Protein AF-A0A1Z4QY96-F1 (afdb_monomer)

Mean predicted aligned error: 14.78 Å

Sequence (71 aa):
MNLNKQANHAPPIAPLKERDWKELLSLFDRQDSDAIEADVVNKLNMLYPEPSWDEELSFEQEIYDFLEEYL

Secondary structure (DSSP, 8-state):
--------PPPPSSPPPHHHHHHHHHHH--TTHHHHHHHHHHHHHTSSSPP-TT-TTHHHHHHHHHHHHH-

pLDDT: mean 74.89, std 14.18, range [36.81, 94.25]

Radius of gyration: 19.14 Å; Cα contacts (8 Å, |Δi|>4): 4; chains: 1; bounding box: 45×37×41 Å

Structure (mmCIF, N/CA/C/O backbone):
data_AF-A0A1Z4QY96-F1
#
_entry.id   AF-A0A1Z4QY96-F1
#
loop_
_atom_site.group_PDB
_atom_site.id
_atom_site.type_symbol
_atom_site.label_atom_id
_atom_site.label_alt_id
_atom_site.label_comp_id
_atom_site.label_asym_id
_atom_site.label_entity_id
_atom_site.label_seq_id
_atom_site.pdbx_PDB_ins_code
_atom_site.Cartn_x
_atom_site.Cartn_y
_atom_site.Cartn_z
_atom_site.occupancy
_atom_site.B_iso_or_equiv
_atom_site.auth_seq_id
_atom_site.auth_comp_id
_atom_site.auth_asym_id
_atom_site.auth_atom_id
_atom_site.pdbx_PDB_model_num
ATOM 1 N N . MET A 1 1 ? 24.469 -20.742 13.685 1.00 37.50 1 MET A N 1
ATOM 2 C CA . MET A 1 1 ? 23.935 -19.687 12.800 1.00 37.50 1 MET A CA 1
ATOM 3 C C . MET A 1 1 ? 22.620 -19.223 13.397 1.00 37.50 1 MET A C 1
ATOM 5 O O . MET A 1 1 ? 21.714 -20.035 13.471 1.00 37.50 1 MET A O 1
ATOM 9 N N . ASN A 1 2 ? 22.543 -17.988 13.893 1.00 36.81 2 ASN A N 1
ATOM 10 C CA . ASN A 1 2 ? 21.292 -17.378 14.349 1.00 36.81 2 ASN A CA 1
ATOM 11 C C . ASN A 1 2 ? 21.053 -16.126 13.503 1.00 36.81 2 ASN A C 1
ATOM 13 O O . ASN A 1 2 ? 21.843 -15.186 13.558 1.00 36.81 2 ASN A O 1
ATOM 17 N N . LEU A 1 3 ? 19.992 -16.160 12.699 1.00 51.75 3 LEU A N 1
ATOM 18 C CA . LEU A 1 3 ? 19.471 -15.037 11.927 1.00 51.75 3 LEU A CA 1
ATOM 19 C C . LEU A 1 3 ? 18.568 -14.209 12.846 1.00 51.75 3 LEU A C 1
ATOM 21 O O . LEU A 1 3 ? 17.378 -14.473 12.935 1.00 51.75 3 LEU A O 1
ATOM 25 N N . ASN A 1 4 ? 19.130 -13.222 13.537 1.00 51.16 4 ASN A N 1
ATOM 26 C CA . ASN A 1 4 ? 18.342 -12.169 14.177 1.00 51.16 4 ASN A CA 1
ATOM 27 C C . ASN A 1 4 ? 18.705 -10.840 13.515 1.00 51.16 4 ASN A C 1
ATOM 29 O O . ASN A 1 4 ? 19.464 -10.044 14.062 1.00 51.16 4 ASN A O 1
ATOM 33 N N . LYS A 1 5 ? 18.182 -10.617 12.304 1.00 52.97 5 LYS A N 1
ATOM 34 C CA . LYS A 1 5 ? 18.140 -9.284 11.691 1.00 52.97 5 LYS A CA 1
ATOM 35 C C . LYS A 1 5 ? 17.0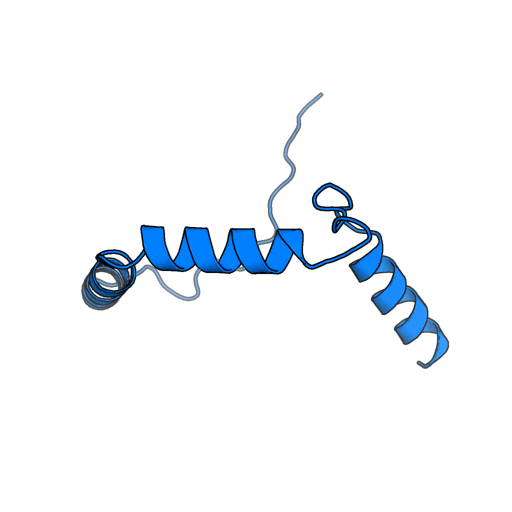26 -8.532 12.436 1.00 52.97 5 LYS A C 1
ATOM 37 O O . LYS A 1 5 ? 15.859 -8.623 12.074 1.00 52.97 5 LYS A O 1
ATOM 42 N N . GLN A 1 6 ? 17.361 -7.922 13.575 1.00 59.78 6 GLN A N 1
ATOM 43 C CA . GLN A 1 6 ? 16.448 -7.028 14.287 1.00 59.78 6 GLN A CA 1
ATOM 44 C C . GLN A 1 6 ? 16.160 -5.851 13.358 1.0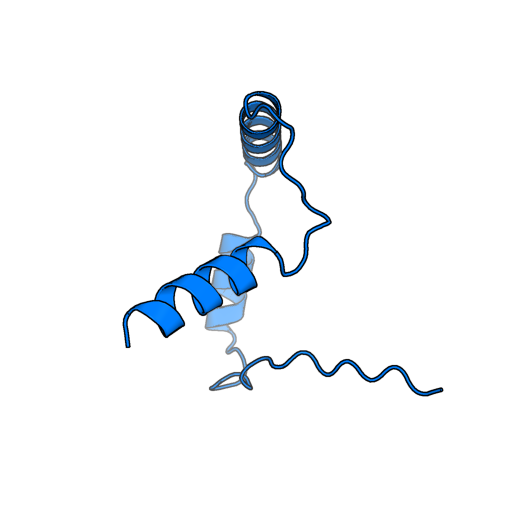0 59.78 6 GLN A C 1
ATOM 46 O O . GLN A 1 6 ? 17.057 -5.072 13.050 1.00 59.78 6 GLN A O 1
ATOM 51 N N . ALA A 1 7 ? 14.926 -5.749 12.876 1.00 57.38 7 ALA A N 1
ATOM 52 C CA . ALA A 1 7 ? 14.492 -4.556 12.178 1.00 57.38 7 ALA A CA 1
ATOM 53 C C . ALA A 1 7 ? 14.553 -3.384 13.172 1.00 57.38 7 ALA A C 1
ATOM 55 O O . ALA A 1 7 ? 13.893 -3.416 14.214 1.00 57.38 7 ALA A O 1
ATOM 56 N N . ASN A 1 8 ? 15.390 -2.385 12.878 1.00 56.12 8 ASN A N 1
ATOM 57 C CA . ASN A 1 8 ? 15.538 -1.153 13.656 1.00 56.12 8 ASN A CA 1
ATOM 58 C C . ASN A 1 8 ? 14.289 -0.276 13.482 1.00 56.12 8 ASN A C 1
ATOM 60 O O . ASN A 1 8 ? 14.335 0.792 12.877 1.00 56.12 8 ASN A O 1
ATOM 64 N N . HIS A 1 9 ? 13.144 -0.730 13.978 1.00 61.56 9 HIS A N 1
ATOM 65 C CA . HIS A 1 9 ? 11.963 0.113 14.073 1.00 61.56 9 HIS A CA 1
ATOM 66 C C . HIS A 1 9 ? 12.009 0.875 15.392 1.00 61.56 9 HIS A C 1
ATOM 68 O O . HIS A 1 9 ? 12.301 0.305 16.447 1.00 61.56 9 HIS A O 1
ATOM 74 N N . ALA A 1 10 ? 11.711 2.172 15.339 1.00 69.12 10 ALA A N 1
ATOM 75 C CA . ALA A 1 10 ? 11.487 2.936 16.553 1.00 69.12 10 ALA A CA 1
ATOM 76 C C . ALA A 1 10 ? 10.347 2.270 17.347 1.00 69.12 10 ALA A C 1
ATOM 78 O O . ALA A 1 10 ? 9.322 1.917 16.750 1.00 69.12 10 ALA A O 1
ATOM 79 N N . PRO A 1 11 ? 10.497 2.072 18.671 1.00 63.06 11 PRO A N 1
ATOM 80 C CA . PRO A 1 11 ? 9.403 1.561 19.477 1.00 63.06 11 PRO A CA 1
ATOM 81 C C . PRO A 1 11 ? 8.206 2.511 19.329 1.00 63.06 11 PRO A C 1
ATOM 83 O O . PRO A 1 11 ? 8.408 3.731 19.311 1.00 63.06 11 PRO A O 1
ATOM 86 N N . PRO A 1 12 ? 6.969 1.992 19.217 1.00 67.06 12 PRO A N 1
ATOM 87 C CA . PRO A 1 12 ? 5.791 2.842 19.177 1.00 67.06 12 PRO A CA 1
ATOM 88 C C . PRO A 1 12 ? 5.830 3.807 20.362 1.00 67.06 12 PRO A C 1
ATOM 90 O O . PRO A 1 12 ? 5.946 3.376 21.509 1.00 67.06 12 PRO A O 1
ATOM 93 N N . ILE A 1 13 ? 5.740 5.111 20.086 1.00 72.94 13 ILE A N 1
ATOM 94 C CA . ILE A 1 13 ? 5.801 6.164 21.115 1.00 72.94 13 ILE A CA 1
ATOM 95 C C . ILE A 1 13 ? 4.701 5.944 22.177 1.00 72.94 13 ILE A C 1
ATOM 97 O O . ILE A 1 13 ? 4.864 6.314 23.338 1.00 72.94 13 ILE A O 1
ATOM 101 N N . ALA A 1 14 ? 3.600 5.287 21.790 1.00 77.75 14 ALA A N 1
ATOM 102 C CA . ALA A 1 14 ? 2.560 4.757 22.664 1.00 77.75 14 ALA A CA 1
ATOM 103 C C . ALA A 1 14 ? 1.848 3.561 21.992 1.00 77.75 14 ALA A C 1
ATOM 105 O O . ALA A 1 14 ? 1.836 3.483 20.759 1.00 77.75 14 ALA A O 1
ATOM 106 N N . PRO A 1 15 ? 1.223 2.645 22.761 1.00 82.06 15 PRO A N 1
ATOM 107 C CA . PRO A 1 15 ? 0.334 1.637 22.190 1.00 82.06 15 PRO A CA 1
ATOM 108 C C . PRO A 1 15 ? -0.852 2.304 21.483 1.00 82.06 15 PRO A C 1
ATOM 110 O O . PRO A 1 15 ? -1.366 3.326 21.947 1.00 82.06 15 PRO A O 1
ATOM 113 N N . LEU A 1 16 ? -1.295 1.697 20.380 1.00 84.00 16 LEU A N 1
ATOM 114 C CA . LEU A 1 16 ? -2.463 2.156 19.631 1.00 84.00 16 LEU A CA 1
ATOM 115 C C . LEU A 1 16 ? -3.702 2.146 20.528 1.00 84.00 16 LEU A C 1
ATOM 117 O O . LEU A 1 16 ? -4.004 1.153 21.19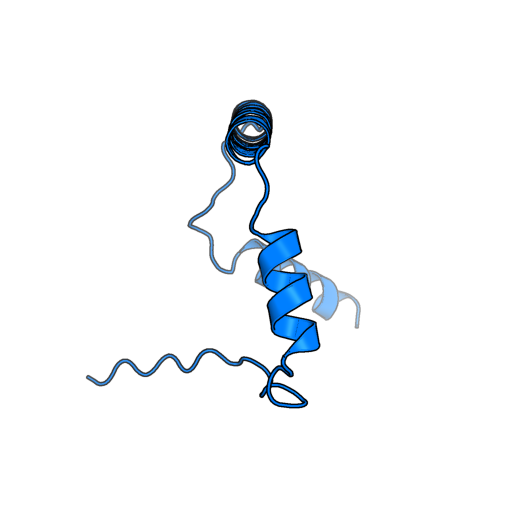7 1.00 84.00 16 LEU A O 1
ATOM 121 N N . LYS A 1 17 ? -4.426 3.261 20.530 1.00 90.50 17 LYS A N 1
ATOM 122 C CA . LYS A 1 17 ? -5.701 3.406 21.231 1.00 90.50 17 LYS A CA 1
ATOM 123 C C . LYS A 1 17 ? -6.839 2.968 20.317 1.00 90.50 17 LYS A C 1
ATOM 125 O O . LYS A 1 17 ? -6.690 2.900 19.102 1.00 90.50 17 LYS A O 1
ATOM 130 N N . GLU A 1 18 ? -8.012 2.732 20.893 1.00 91.50 18 GLU A N 1
ATOM 131 C CA . GLU A 1 18 ? -9.219 2.338 20.148 1.00 91.50 18 GLU A CA 1
ATOM 132 C C . GLU A 1 18 ? -9.553 3.299 18.992 1.00 91.50 18 GLU A C 1
ATOM 134 O O . GLU A 1 18 ? -9.909 2.864 17.899 1.00 91.50 18 GLU A O 1
ATOM 139 N N . ARG A 1 19 ? -9.343 4.607 19.196 1.00 90.38 19 ARG A N 1
ATOM 140 C CA . ARG A 1 19 ? -9.446 5.617 18.133 1.00 90.38 19 ARG A CA 1
ATOM 141 C C . ARG A 1 19 ? -8.516 5.303 16.960 1.00 90.38 19 ARG A C 1
ATOM 143 O O . ARG A 1 19 ? -8.952 5.361 15.821 1.00 90.38 19 ARG A O 1
ATOM 150 N N . ASP A 1 20 ? -7.256 4.984 17.239 1.00 90.44 20 ASP A N 1
ATOM 151 C CA . ASP A 1 20 ? -6.253 4.754 16.199 1.00 90.44 20 ASP A CA 1
ATOM 152 C C . ASP A 1 20 ? -6.609 3.500 15.390 1.00 90.44 20 ASP A C 1
ATOM 154 O O . ASP A 1 20 ? -6.523 3.513 14.169 1.00 90.44 20 ASP A O 1
ATOM 158 N N . TRP A 1 21 ? -7.127 2.456 16.045 1.00 90.00 21 TRP A N 1
ATOM 159 C CA . TRP A 1 21 ? -7.659 1.276 15.359 1.00 90.00 21 TRP A CA 1
ATOM 160 C C . TRP A 1 21 ? -8.841 1.592 14.449 1.00 90.00 21 TRP A C 1
ATOM 162 O O . TRP A 1 21 ? -8.903 1.078 13.337 1.00 90.00 21 TRP A O 1
ATOM 172 N N . LYS A 1 22 ? -9.766 2.449 14.890 1.00 90.31 22 LYS A N 1
ATOM 173 C CA . LYS A 1 22 ? -10.908 2.869 14.072 1.00 90.31 22 LYS A CA 1
ATOM 174 C C . LYS A 1 22 ? -10.465 3.632 12.820 1.00 90.31 22 LYS A C 1
ATOM 176 O O . LYS A 1 22 ? -10.986 3.371 11.740 1.00 90.31 22 LYS A O 1
ATOM 181 N N . GLU A 1 23 ? -9.505 4.540 12.964 1.00 88.81 23 GLU A N 1
ATOM 182 C CA . GLU A 1 23 ? -8.934 5.279 11.832 1.00 88.81 23 GLU A CA 1
ATOM 183 C C . GLU A 1 23 ? -8.174 4.344 10.882 1.00 88.81 23 GLU A C 1
ATOM 185 O O . GLU A 1 23 ? -8.361 4.420 9.673 1.00 88.81 23 GLU A O 1
ATOM 190 N N . LEU A 1 24 ? -7.375 3.409 11.412 1.00 87.31 24 LEU A N 1
ATOM 191 C CA . LEU A 1 24 ? -6.672 2.410 10.600 1.00 87.31 24 LEU A CA 1
ATOM 192 C C . LEU A 1 24 ? -7.660 1.532 9.829 1.00 87.31 24 LEU A C 1
ATOM 194 O O . LEU A 1 24 ? -7.495 1.340 8.631 1.00 87.31 24 LEU A O 1
ATOM 198 N N . LEU A 1 25 ? -8.719 1.050 10.480 1.00 87.12 25 LEU A N 1
ATOM 199 C CA . LEU A 1 25 ? -9.774 0.296 9.806 1.00 87.12 25 LEU A CA 1
ATOM 200 C C . LEU A 1 25 ? -10.423 1.121 8.697 1.00 87.12 25 LEU A C 1
ATOM 202 O O . LEU A 1 25 ? -10.580 0.612 7.599 1.00 87.12 25 LEU A O 1
ATOM 206 N N . SER A 1 26 ? -10.726 2.397 8.938 1.00 85.06 26 SER A N 1
ATOM 207 C CA . SER A 1 26 ? -11.259 3.279 7.894 1.00 85.06 26 SER A CA 1
ATOM 208 C C . SER A 1 26 ? -10.274 3.511 6.744 1.00 85.06 26 SER A C 1
ATOM 210 O O . SER A 1 26 ? -10.703 3.713 5.612 1.00 85.06 26 SER A O 1
ATOM 212 N N . LEU A 1 27 ? -8.970 3.525 7.024 1.00 82.19 27 LEU A N 1
ATOM 213 C CA . LEU A 1 27 ? -7.923 3.710 6.022 1.00 82.19 27 LEU A CA 1
ATOM 214 C C . LEU A 1 27 ? -7.731 2.459 5.155 1.00 82.19 27 LEU A C 1
ATOM 216 O O . LEU A 1 27 ? -7.410 2.583 3.974 1.00 82.19 27 LEU A O 1
ATOM 220 N N . PHE A 1 28 ? -7.915 1.273 5.740 1.00 79.88 28 PHE A N 1
ATOM 221 C CA . PHE A 1 28 ? -7.738 -0.018 5.072 1.00 79.88 28 PHE A CA 1
ATOM 222 C C . PHE A 1 28 ? -9.046 -0.638 4.550 1.00 79.88 28 PHE A C 1
ATOM 224 O O . PHE A 1 28 ? -8.979 -1.546 3.728 1.00 79.88 28 PHE A O 1
ATOM 231 N N . ASP A 1 29 ? -10.222 -0.128 4.928 1.00 83.38 29 ASP A N 1
ATOM 232 C CA . ASP A 1 29 ? -11.535 -0.465 4.341 1.00 83.38 29 ASP A CA 1
ATOM 233 C C . AS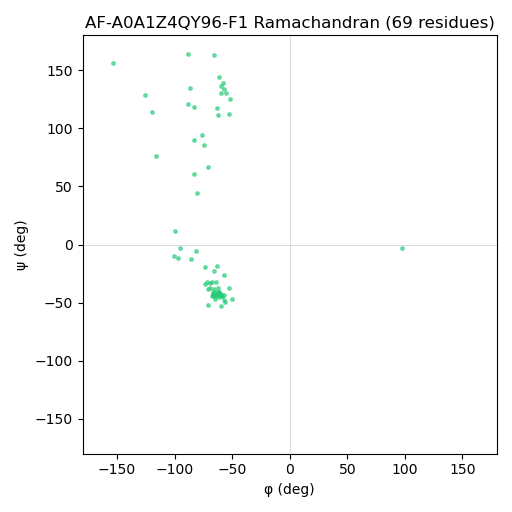P A 1 29 ? -11.778 0.298 3.025 1.00 83.38 29 ASP A C 1
ATOM 235 O O . ASP A 1 29 ? -12.819 0.911 2.773 1.00 83.38 29 ASP A O 1
ATOM 239 N N . ARG A 1 30 ? -10.749 0.326 2.180 1.00 80.19 30 ARG A N 1
ATOM 240 C CA . ARG A 1 30 ? -10.779 0.997 0.886 1.00 80.19 30 ARG A CA 1
ATOM 241 C C . AR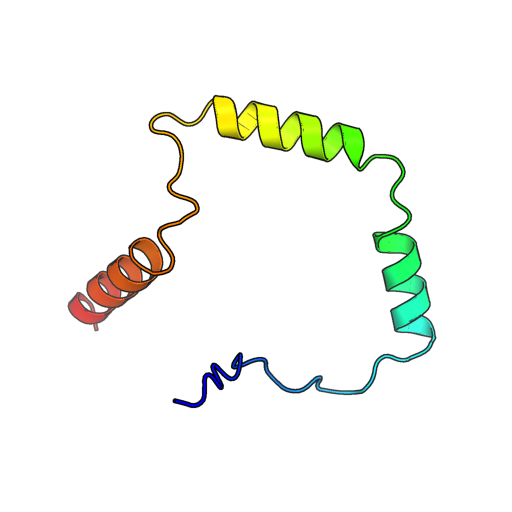G A 1 30 ? -11.289 0.040 -0.176 1.00 80.19 30 ARG A C 1
ATOM 243 O O . ARG A 1 30 ? -10.684 -0.991 -0.436 1.00 80.19 30 ARG A O 1
ATOM 250 N N . GLN A 1 31 ? -12.385 0.423 -0.823 1.00 87.06 31 GLN A N 1
ATOM 251 C CA . GLN A 1 31 ? -12.995 -0.342 -1.918 1.00 87.06 31 GLN A CA 1
ATOM 252 C C . GLN A 1 31 ? -12.306 -0.095 -3.273 1.00 87.06 31 GLN A C 1
ATOM 254 O O . GLN A 1 31 ? -12.660 -0.712 -4.271 1.00 87.06 31 GLN A O 1
ATOM 259 N N . ASP A 1 32 ? -11.350 0.837 -3.331 1.00 88.19 32 ASP A N 1
ATOM 260 C CA . ASP A 1 32 ? -10.618 1.224 -4.538 1.00 88.19 32 ASP A CA 1
ATOM 261 C C . ASP A 1 32 ? -9.227 0.574 -4.643 1.00 88.19 32 ASP A C 1
ATOM 263 O O . ASP A 1 32 ? -8.444 0.966 -5.508 1.00 88.19 32 ASP A O 1
ATOM 267 N N . SER A 1 33 ? -8.920 -0.426 -3.806 1.00 85.94 33 SER A N 1
ATOM 268 C CA . SER A 1 33 ? -7.631 -1.140 -3.797 1.00 85.94 33 SER A CA 1
ATOM 269 C C . SER A 1 33 ? -7.221 -1.631 -5.182 1.00 85.94 33 SER A C 1
ATOM 271 O O . SER A 1 33 ? -6.105 -1.370 -5.623 1.00 85.94 33 SER A O 1
ATOM 273 N N . ASP A 1 34 ? -8.150 -2.259 -5.897 1.00 89.75 34 ASP A N 1
ATOM 274 C CA . ASP A 1 34 ? -7.882 -2.902 -7.184 1.00 89.75 34 ASP A CA 1
ATOM 275 C C . ASP A 1 34 ? -7.587 -1.860 -8.275 1.00 89.75 34 ASP A C 1
ATOM 277 O O . ASP A 1 34 ? -6.770 -2.072 -9.170 1.00 89.75 34 ASP A O 1
ATOM 281 N N . ALA A 1 35 ? -8.230 -0.690 -8.186 1.00 93.50 35 ALA A N 1
ATOM 282 C CA . ALA A 1 35 ? -7.989 0.420 -9.103 1.00 93.50 35 ALA A CA 1
ATOM 283 C C . ALA A 1 35 ? -6.618 1.067 -8.857 1.00 93.50 35 ALA A C 1
ATOM 285 O O . ALA A 1 35 ? -5.929 1.429 -9.812 1.00 93.50 35 ALA A O 1
ATOM 286 N N . ILE A 1 36 ? -6.214 1.191 -7.588 1.00 89.44 36 ILE A N 1
ATOM 287 C CA . ILE A 1 36 ? -4.882 1.677 -7.209 1.00 89.44 36 ILE A CA 1
ATOM 288 C C . ILE A 1 36 ? -3.816 0.698 -7.691 1.00 89.44 36 ILE A C 1
ATOM 290 O O . ILE A 1 36 ? -2.836 1.132 -8.288 1.00 89.44 36 ILE A O 1
ATOM 294 N N . GLU A 1 37 ? -4.010 -0.604 -7.465 1.00 91.25 37 GLU A N 1
ATOM 295 C CA . GLU A 1 37 ? -3.092 -1.646 -7.929 1.00 91.25 37 GLU A CA 1
ATOM 296 C C . GLU A 1 37 ? -2.908 -1.565 -9.447 1.00 91.25 37 GLU A C 1
ATOM 298 O O . GLU A 1 37 ? -1.778 -1.485 -9.929 1.00 91.25 37 GLU A O 1
ATOM 303 N N . ALA A 1 38 ? -4.008 -1.485 -10.200 1.00 94.25 38 ALA A N 1
ATOM 304 C CA . ALA A 1 38 ? -3.956 -1.356 -11.651 1.00 94.25 38 ALA A CA 1
ATOM 305 C C . ALA A 1 38 ? -3.210 -0.088 -12.105 1.00 94.25 38 ALA A C 1
ATOM 307 O O . ALA A 1 38 ? -2.413 -0.148 -13.043 1.00 94.25 38 ALA A O 1
ATOM 308 N N . ASP A 1 39 ? -3.435 1.060 -11.456 1.00 94.06 39 ASP A N 1
ATOM 309 C CA . ASP A 1 39 ? -2.723 2.303 -11.779 1.00 94.06 39 ASP A CA 1
ATOM 310 C C . ASP A 1 39 ? -1.226 2.212 -11.451 1.00 94.06 39 ASP A C 1
ATOM 312 O O . ASP A 1 39 ? -0.394 2.619 -12.263 1.00 94.06 39 ASP A O 1
ATOM 316 N N . VAL A 1 40 ? -0.865 1.629 -10.304 1.00 89.81 40 VAL A N 1
ATOM 317 C CA . VAL A 1 40 ? 0.533 1.396 -9.920 1.00 89.81 40 VAL A CA 1
ATOM 318 C C . VAL A 1 40 ? 1.219 0.506 -10.949 1.00 89.81 40 VAL A C 1
ATOM 320 O O . VAL A 1 40 ? 2.230 0.916 -11.516 1.00 89.81 40 VAL A O 1
ATOM 323 N N . VAL A 1 41 ? 0.647 -0.658 -11.265 1.00 89.94 41 VAL A N 1
ATOM 324 C CA . VAL A 1 41 ? 1.199 -1.589 -12.263 1.00 89.94 41 VAL A CA 1
ATOM 325 C C . VAL A 1 41 ? 1.365 -0.905 -13.620 1.00 89.94 41 VAL A C 1
ATOM 327 O O . VAL A 1 41 ? 2.416 -1.025 -14.248 1.00 89.94 41 VAL A O 1
ATOM 330 N N . ASN A 1 42 ? 0.371 -0.127 -14.058 1.00 91.31 42 ASN A N 1
ATOM 331 C CA . ASN A 1 42 ? 0.462 0.624 -15.308 1.00 91.31 42 ASN A CA 1
ATOM 332 C C . ASN A 1 42 ? 1.637 1.606 -15.310 1.00 91.31 42 ASN A C 1
ATOM 334 O O . ASN A 1 42 ? 2.369 1.662 -16.295 1.00 91.31 42 ASN A O 1
ATOM 338 N N . LYS A 1 43 ? 1.848 2.359 -14.224 1.00 88.81 43 LYS A N 1
ATOM 339 C CA . LYS A 1 43 ? 2.982 3.291 -14.127 1.00 88.81 43 LYS A CA 1
ATOM 340 C C . LYS A 1 43 ? 4.319 2.567 -14.094 1.00 88.81 43 LYS A C 1
ATOM 342 O O . LYS A 1 43 ? 5.249 3.015 -14.755 1.00 88.81 43 LYS A O 1
ATOM 347 N N . LEU A 1 44 ? 4.419 1.458 -13.365 1.00 84.56 44 LEU A N 1
ATOM 348 C CA . LEU A 1 44 ? 5.653 0.677 -13.297 1.00 84.56 44 LEU A CA 1
ATOM 349 C C . LEU A 1 44 ? 6.041 0.114 -14.663 1.00 84.56 44 LEU A C 1
ATOM 351 O O . LEU A 1 44 ? 7.196 0.229 -15.057 1.00 84.56 44 LEU A O 1
ATOM 355 N N . ASN A 1 45 ? 5.067 -0.365 -15.438 1.00 85.44 45 ASN A N 1
ATOM 356 C CA . ASN A 1 45 ? 5.289 -0.822 -16.811 1.00 85.44 45 ASN A CA 1
ATOM 357 C C . ASN A 1 45 ? 5.758 0.291 -17.767 1.00 85.44 45 ASN A C 1
ATOM 359 O O . ASN A 1 45 ? 6.266 -0.003 -18.848 1.00 85.44 45 ASN A O 1
ATOM 363 N N . MET A 1 46 ? 5.567 1.566 -17.411 1.00 86.50 46 MET A N 1
ATOM 364 C CA . MET A 1 46 ? 6.056 2.706 -18.195 1.00 86.50 46 MET A CA 1
ATOM 365 C C . MET A 1 46 ? 7.501 3.092 -17.859 1.00 86.50 46 MET A C 1
ATOM 367 O O . MET A 1 46 ? 8.096 3.883 -18.593 1.00 86.50 46 MET A O 1
ATOM 371 N N . LEU A 1 47 ? 8.065 2.574 -16.767 1.00 79.12 47 LEU A N 1
ATOM 372 C CA . LEU A 1 47 ? 9.451 2.822 -16.393 1.00 79.12 47 LEU A CA 1
ATOM 373 C C . LEU A 1 47 ? 10.354 1.856 -17.168 1.00 79.12 47 LEU A C 1
ATOM 375 O O . LEU A 1 47 ? 10.232 0.640 -17.045 1.00 79.12 47 LEU A O 1
ATOM 379 N N . TYR A 1 48 ? 11.245 2.411 -17.994 1.00 66.38 48 TYR A N 1
ATOM 380 C CA . TYR A 1 48 ? 12.310 1.656 -18.650 1.00 66.38 48 TYR A CA 1
ATOM 381 C C . TYR A 1 48 ? 13.677 2.293 -18.347 1.00 66.38 48 TYR A C 1
ATOM 383 O O . TYR A 1 48 ? 13.841 3.491 -18.608 1.00 66.38 48 TYR A O 1
ATOM 391 N N . PRO A 1 49 ? 14.670 1.516 -17.871 1.00 73.75 49 PRO A N 1
ATOM 392 C CA . PRO A 1 49 ? 14.594 0.082 -17.562 1.00 73.75 49 PRO A CA 1
ATOM 393 C C . PRO A 1 49 ? 13.645 -0.219 -16.391 1.00 73.75 49 PRO A C 1
ATOM 395 O O . PRO A 1 49 ? 13.260 0.689 -15.655 1.00 73.75 49 PRO A O 1
ATOM 398 N N . GLU A 1 50 ? 13.236 -1.485 -16.266 1.00 65.88 50 GLU A N 1
ATOM 399 C CA . GLU A 1 50 ? 12.418 -1.936 -15.138 1.00 65.88 50 GLU A CA 1
ATOM 400 C C . GLU A 1 50 ? 13.133 -1.576 -13.822 1.00 65.88 50 GLU A C 1
ATOM 402 O O . GLU A 1 50 ? 14.335 -1.837 -13.705 1.00 65.88 50 GLU A O 1
ATOM 407 N N . PRO A 1 51 ? 12.445 -0.942 -12.856 1.00 66.31 51 PRO A N 1
ATOM 408 C CA . PRO A 1 51 ? 13.054 -0.606 -11.578 1.00 66.31 51 PRO A CA 1
ATOM 409 C C . PRO A 1 51 ? 13.541 -1.871 -10.863 1.00 66.31 51 PRO A C 1
ATOM 411 O O . PRO A 1 51 ? 12.845 -2.885 -10.810 1.00 66.31 51 PRO A O 1
ATOM 414 N N . SER A 1 52 ? 14.745 -1.804 -10.301 1.00 69.69 52 SER A N 1
ATOM 415 C CA . SER A 1 52 ? 15.349 -2.876 -9.519 1.00 69.69 52 SER A CA 1
ATOM 416 C C . SER A 1 52 ? 14.714 -2.935 -8.126 1.00 69.69 52 SER A C 1
ATOM 418 O O . SER A 1 52 ? 15.114 -2.242 -7.197 1.00 69.69 52 SER A O 1
ATOM 420 N N . TRP A 1 53 ? 13.695 -3.777 -7.961 1.00 68.25 53 TRP A N 1
ATOM 421 C CA . TRP A 1 53 ? 13.026 -3.973 -6.663 1.00 68.25 53 TRP A CA 1
ATOM 422 C C . TRP A 1 53 ? 13.857 -4.785 -5.660 1.00 68.25 53 TRP A C 1
ATOM 424 O O . TRP A 1 53 ? 13.601 -4.718 -4.461 1.00 68.25 53 TRP A O 1
ATOM 434 N N . ASP A 1 54 ? 14.848 -5.530 -6.156 1.00 65.44 54 ASP A N 1
ATOM 435 C CA . ASP A 1 54 ? 15.746 -6.389 -5.372 1.00 65.44 54 ASP A CA 1
ATOM 436 C C . ASP A 1 54 ? 17.071 -5.699 -4.992 1.00 65.44 54 ASP A C 1
ATOM 438 O O . ASP A 1 54 ? 17.887 -6.270 -4.267 1.00 65.44 54 ASP A O 1
ATOM 442 N N . GLU A 1 55 ? 17.299 -4.465 -5.449 1.00 59.03 55 GLU A N 1
ATOM 443 C CA . GLU A 1 55 ? 18.435 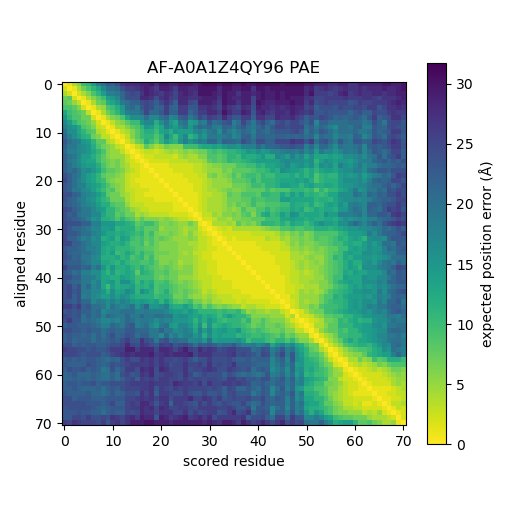-3.641 -5.027 1.00 59.03 55 GLU A CA 1
ATOM 444 C C . GLU A 1 55 ? 18.104 -2.930 -3.710 1.00 59.03 55 GLU A C 1
ATOM 446 O O . GLU A 1 55 ? 18.110 -1.704 -3.599 1.00 59.03 55 GLU A O 1
ATOM 451 N N . GLU A 1 56 ? 17.831 -3.713 -2.665 1.00 58.12 56 GLU A N 1
ATOM 452 C CA . GLU A 1 56 ? 18.048 -3.221 -1.309 1.00 58.12 56 GLU A CA 1
ATOM 453 C C . GLU A 1 56 ? 19.500 -2.705 -1.250 1.00 58.12 56 GLU A C 1
ATOM 455 O O . GLU A 1 56 ? 20.450 -3.488 -1.298 1.00 58.12 56 GLU A O 1
ATOM 460 N N . LEU A 1 57 ? 19.633 -1.381 -1.102 1.00 53.97 57 LEU A N 1
ATOM 461 C CA . LEU A 1 57 ? 20.816 -0.620 -0.675 1.00 53.97 57 LEU A CA 1
ATOM 462 C C . LEU A 1 57 ? 21.726 0.026 -1.739 1.00 53.97 57 LEU A C 1
ATOM 464 O O . LEU A 1 57 ? 22.620 0.751 -1.317 1.00 53.97 57 LEU A O 1
ATOM 468 N N . SER A 1 58 ? 21.540 -0.113 -3.059 1.00 54.34 58 SER A N 1
ATOM 469 C CA . SER A 1 58 ? 22.393 0.648 -4.009 1.00 54.34 58 SER A CA 1
ATOM 470 C C . SER A 1 58 ? 22.049 2.142 -3.997 1.00 54.34 58 SER A C 1
ATOM 472 O O . SER A 1 58 ? 22.913 2.975 -3.750 1.00 54.34 58 SER A O 1
ATOM 474 N N . PHE A 1 59 ? 20.770 2.487 -4.157 1.00 58.94 59 PHE A N 1
ATOM 475 C CA . PHE A 1 59 ? 20.339 3.884 -4.253 1.00 58.94 59 PHE A CA 1
ATOM 476 C C . PHE A 1 59 ? 20.489 4.657 -2.935 1.00 58.94 59 PHE A C 1
ATOM 478 O O . PHE A 1 59 ? 20.871 5.824 -2.933 1.00 58.94 59 PHE A O 1
ATOM 485 N N . GLU A 1 60 ? 20.217 4.013 -1.797 1.00 61.56 60 GLU A N 1
ATOM 486 C CA . GLU A 1 60 ? 20.421 4.644 -0.489 1.00 61.56 60 GLU A CA 1
ATOM 487 C C . GLU A 1 60 ? 21.912 4.864 -0.215 1.00 61.56 60 GLU A C 1
ATOM 489 O O . GLU A 1 60 ? 22.289 5.961 0.194 1.00 61.56 60 GLU A O 1
ATOM 494 N N . GLN A 1 61 ? 22.764 3.868 -0.492 1.00 64.69 61 GLN A N 1
ATOM 495 C CA . GLN A 1 61 ? 24.209 3.995 -0.305 1.00 64.69 61 GLN A CA 1
ATOM 496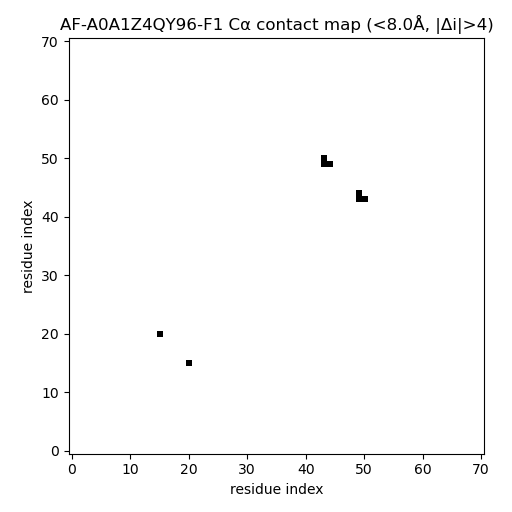 C C . GLN A 1 61 ? 24.809 5.045 -1.248 1.00 64.69 61 GLN A C 1
ATOM 498 O O . GLN A 1 61 ? 25.595 5.861 -0.791 1.00 64.69 61 GLN A O 1
ATOM 503 N N . GLU A 1 62 ? 24.384 5.115 -2.512 1.00 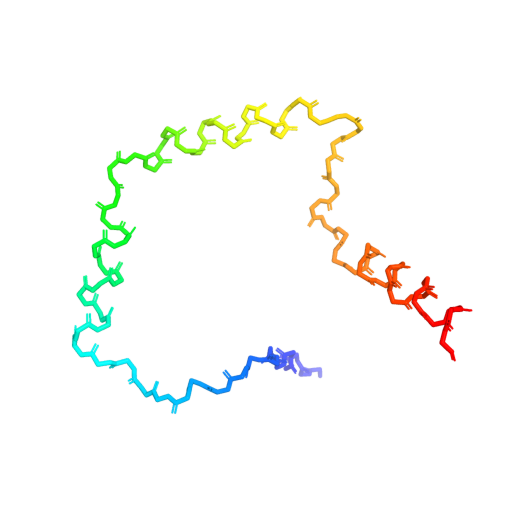67.62 62 GLU A N 1
ATOM 504 C CA . GLU A 1 62 ? 24.833 6.148 -3.458 1.00 67.62 62 GLU A CA 1
ATOM 505 C C . GLU A 1 62 ? 24.443 7.567 -3.015 1.00 67.62 62 GLU A C 1
ATOM 507 O O . GLU A 1 62 ? 25.226 8.505 -3.171 1.00 67.62 62 GLU A O 1
ATOM 512 N N . ILE A 1 63 ? 23.256 7.742 -2.420 1.00 73.94 63 ILE A N 1
ATOM 513 C CA . ILE A 1 63 ? 22.849 9.024 -1.828 1.00 73.94 63 ILE A CA 1
ATOM 514 C C . ILE A 1 63 ? 23.724 9.364 -0.619 1.00 73.94 63 ILE A C 1
ATOM 516 O O . ILE A 1 63 ? 24.134 10.516 -0.474 1.00 73.94 63 ILE A O 1
ATOM 520 N N . TYR A 1 64 ? 24.002 8.395 0.255 1.00 72.06 64 TYR A N 1
ATOM 521 C CA . TYR A 1 64 ? 24.869 8.614 1.413 1.00 72.06 64 TYR A CA 1
ATOM 522 C C . TYR A 1 64 ? 26.306 8.943 0.997 1.00 72.06 64 TYR A C 1
ATOM 524 O O . TYR A 1 64 ? 26.862 9.911 1.511 1.00 72.06 64 TYR A O 1
ATOM 532 N N . ASP A 1 65 ? 26.859 8.216 0.027 1.00 74.50 65 ASP A N 1
ATOM 533 C CA . ASP A 1 65 ? 28.201 8.437 -0.516 1.00 74.50 65 ASP A CA 1
ATOM 534 C C . ASP A 1 65 ? 28.309 9.831 -1.167 1.00 74.50 65 ASP A C 1
ATOM 536 O O . ASP A 1 65 ? 29.268 10.564 -0.923 1.00 74.50 65 ASP A O 1
ATOM 540 N N . PHE A 1 66 ? 27.291 10.256 -1.929 1.00 74.19 66 PHE A N 1
ATOM 541 C CA . PHE A 1 66 ? 27.218 11.611 -2.494 1.00 74.19 66 PHE A CA 1
ATOM 542 C C . PHE A 1 66 ? 27.174 12.704 -1.414 1.00 74.19 66 PHE A C 1
ATOM 544 O O . PHE A 1 66 ? 27.788 13.763 -1.561 1.00 74.19 66 PHE A O 1
ATOM 551 N N . LEU A 1 67 ? 26.426 12.477 -0.331 1.00 77.50 67 LEU A N 1
ATOM 552 C CA . LEU A 1 67 ? 26.306 13.441 0.763 1.00 77.50 67 LEU A CA 1
ATOM 553 C C . LEU A 1 67 ? 27.590 13.537 1.597 1.00 77.50 67 LEU A C 1
ATOM 555 O O . LEU A 1 67 ? 27.892 14.623 2.091 1.00 77.50 67 LEU A O 1
ATOM 559 N N . GLU A 1 68 ? 28.346 12.445 1.737 1.00 75.62 68 GLU A N 1
ATOM 560 C CA . GLU A 1 68 ? 29.648 12.434 2.416 1.00 75.62 68 GLU A CA 1
ATOM 561 C C . GLU A 1 68 ? 30.710 13.229 1.640 1.00 75.62 68 GLU A C 1
ATOM 563 O O . GLU A 1 68 ? 31.544 13.888 2.250 1.00 75.62 68 GLU A O 1
ATOM 568 N N . GLU A 1 69 ? 30.652 13.262 0.306 1.00 78.50 69 GLU A N 1
ATOM 569 C CA . GLU A 1 69 ? 31.576 14.072 -0.505 1.00 78.50 69 GLU A CA 1
ATOM 570 C C . GLU A 1 69 ? 31.389 15.594 -0.301 1.00 78.50 69 GLU A C 1
ATOM 572 O O . GLU A 1 69 ? 32.313 16.379 -0.530 1.00 78.50 69 GLU A O 1
ATOM 577 N N . TYR A 1 70 ? 30.206 16.028 0.150 1.00 70.00 70 TYR A N 1
ATOM 578 C CA . TYR A 1 70 ? 29.849 17.444 0.309 1.00 70.00 70 TYR A CA 1
ATOM 579 C C . TYR A 1 70 ? 29.943 17.993 1.748 1.00 70.00 70 TYR A C 1
ATOM 581 O O . TYR A 1 70 ? 29.824 19.213 1.916 1.00 70.00 70 TYR A O 1
ATOM 589 N N . LEU A 1 71 ? 30.135 17.144 2.768 1.00 59.88 71 LEU A N 1
ATOM 590 C CA . LEU A 1 71 ? 30.200 17.512 4.197 1.00 59.88 71 LEU A CA 1
ATOM 591 C C . LEU A 1 71 ? 31.623 17.420 4.764 1.00 59.88 71 LEU A C 1
ATOM 593 O O . LEU A 1 71 ? 31.969 18.317 5.570 1.00 59.88 71 LEU A O 1
#

Foldseek 3Di:
DDPDPPDPDDDPPDPDDPVNVVVVCVVPVDPCVVVVVVVVVVVQVVDPPRDDPPPPPPVVVVVVVVVVVVD

Solvent-accessible surface area (backbone atoms only — not comparable to full-atom values): 4736 Å² total; per-residue (Å²): 140,81,92,75,83,74,76,89,65,79,73,72,95,59,82,82,48,74,67,53,54,52,53,48,48,61,68,67,68,54,91,54,55,69,60,51,50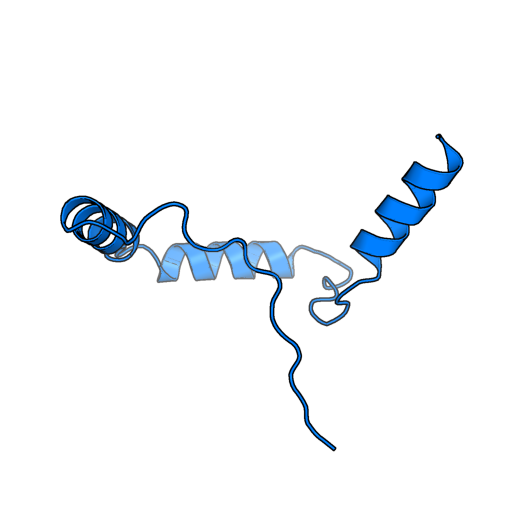,52,51,51,54,55,54,54,73,68,43,81,73,71,78,71,85,83,56,83,57,57,68,63,47,51,53,51,55,57,52,59,77,76,110